Protein AF-A0A502FGS5-F1 (afdb_monomer)

Organism: NCBI:txid1854500

pLDDT: mean 91.87, std 11.34, range [50.06, 98.81]

Secondary structure (DSSP, 8-state):
---HHHHHHHHHHHHHHHHHHHHHHHHHHHHHHHHHHHHHHHHHHHHHHH-TTHHHHHHHHHHHHHHHHHHHHHHHHHHHHHHHHHHHHHHHHHHHHHHHHHHHHHHHHHHHHHHHHHHHHHHHTS------

Sequence (132 aa):
MTDSLAVLARLRNAEVAAARRRVAEEAARREAAEMAARSADEALVAEARHGTGYVAWLPRGLALRAAAEDEARRAQERAAEAILSLAAARASERAVESLSEMRAAEARRRARRDEQRRLDEAGARRPSQPQG

Structure (mmCIF, N/CA/C/O backbone):
data_AF-A0A502FGS5-F1
#
_entry.id   AF-A0A502FGS5-F1
#
loop_
_atom_site.group_PDB
_atom_site.id
_atom_site.type_symbol
_atom_site.label_atom_id
_atom_site.label_alt_id
_atom_site.label_comp_id
_atom_site.label_asym_id
_atom_site.label_entity_id
_atom_site.label_seq_id
_atom_site.pdbx_PDB_ins_code
_atom_site.Cartn_x
_atom_site.Cartn_y
_atom_site.Cartn_z
_atom_site.occupancy
_atom_site.B_iso_or_equiv
_atom_site.auth_seq_id
_atom_site.auth_comp_id
_atom_site.auth_asym_id
_atom_site.auth_atom_id
_atom_site.pdbx_PDB_model_num
ATOM 1 N N . MET A 1 1 ? -28.044 -11.077 14.128 1.00 50.06 1 MET A N 1
ATOM 2 C CA . MET A 1 1 ? -27.690 -9.683 13.783 1.00 50.06 1 MET A CA 1
ATOM 3 C C . MET A 1 1 ? -26.175 -9.619 13.681 1.00 50.06 1 MET A C 1
ATOM 5 O O . MET A 1 1 ? -25.512 -9.854 14.681 1.00 50.06 1 MET A O 1
ATOM 9 N N . THR A 1 2 ? -25.624 -9.458 12.481 1.00 66.38 2 THR A N 1
ATOM 10 C CA . THR A 1 2 ? -24.169 -9.450 12.259 1.00 66.38 2 THR A CA 1
ATOM 11 C C . THR A 1 2 ? -23.557 -8.219 12.927 1.00 66.38 2 THR A C 1
ATOM 13 O O . THR A 1 2 ? -24.060 -7.116 12.724 1.00 66.38 2 THR A O 1
ATOM 16 N N . ASP A 1 3 ? -22.493 -8.388 13.714 1.00 89.62 3 ASP A N 1
ATOM 17 C CA . ASP A 1 3 ? -21.776 -7.260 14.319 1.00 89.62 3 ASP A CA 1
ATOM 18 C C . ASP A 1 3 ? -21.136 -6.399 13.218 1.00 89.62 3 ASP A C 1
ATOM 20 O O . ASP A 1 3 ? -20.178 -6.806 12.554 1.00 89.62 3 ASP A O 1
ATOM 24 N N . SER A 1 4 ? -21.697 -5.209 12.993 1.00 93.69 4 SER A N 1
ATOM 25 C CA . SER A 1 4 ? -21.271 -4.301 11.927 1.00 93.69 4 SER A CA 1
ATOM 26 C C . SER A 1 4 ? -19.819 -3.842 12.090 1.00 93.69 4 SER A C 1
ATOM 28 O O . SER A 1 4 ? -19.145 -3.641 11.082 1.00 93.69 4 SER A O 1
ATOM 30 N N . LEU A 1 5 ? -19.302 -3.723 13.322 1.00 94.31 5 LEU A N 1
ATOM 31 C CA . LEU A 1 5 ? -17.895 -3.366 13.540 1.00 94.31 5 LEU A CA 1
ATOM 32 C C . LEU A 1 5 ? -16.964 -4.523 13.189 1.00 94.31 5 LEU A C 1
ATOM 34 O O . LEU A 1 5 ? -15.929 -4.298 12.569 1.00 94.31 5 LEU A O 1
ATOM 38 N N . ALA A 1 6 ? -17.356 -5.760 13.493 1.00 94.25 6 ALA A N 1
ATOM 39 C CA . ALA A 1 6 ? -16.597 -6.938 13.082 1.00 94.25 6 ALA A CA 1
ATOM 40 C C . ALA A 1 6 ? -16.566 -7.104 11.550 1.00 94.25 6 ALA A C 1
ATOM 42 O O . ALA A 1 6 ? -15.573 -7.563 10.983 1.00 94.25 6 ALA A O 1
ATOM 43 N N . VAL A 1 7 ? -17.639 -6.724 10.845 1.00 97.12 7 VAL A N 1
ATOM 44 C CA . VAL A 1 7 ? -17.642 -6.669 9.370 1.00 97.12 7 VAL A CA 1
ATOM 45 C C . VAL A 1 7 ? -16.684 -5.587 8.864 1.00 97.12 7 VAL A C 1
ATOM 47 O O . VAL A 1 7 ? -15.855 -5.873 8.002 1.00 97.12 7 VAL A O 1
ATOM 50 N N . LEU A 1 8 ? -16.750 -4.374 9.422 1.00 97.19 8 LEU A N 1
ATOM 51 C CA . LEU A 1 8 ? -15.864 -3.272 9.037 1.00 97.19 8 LEU A CA 1
ATOM 52 C C . LEU A 1 8 ? -14.388 -3.587 9.307 1.00 97.19 8 LEU A C 1
ATOM 54 O O . LEU A 1 8 ? -13.554 -3.316 8.450 1.00 97.19 8 LEU A O 1
ATOM 58 N N . ALA A 1 9 ? -14.057 -4.202 10.443 1.00 97.25 9 ALA A N 1
ATOM 59 C CA . ALA A 1 9 ? -12.688 -4.597 10.768 1.00 97.25 9 ALA A CA 1
ATOM 60 C C . ALA A 1 9 ? -12.124 -5.589 9.739 1.00 97.25 9 ALA A C 1
ATOM 62 O O . ALA A 1 9 ? -11.012 -5.412 9.245 1.00 97.25 9 ALA A O 1
ATOM 63 N N . ARG A 1 10 ? -12.923 -6.590 9.339 1.00 97.94 10 ARG A N 1
ATOM 64 C CA . ARG A 1 10 ? -12.536 -7.537 8.280 1.00 97.94 10 ARG A CA 1
ATOM 65 C C . ARG A 1 10 ? -12.307 -6.843 6.938 1.00 97.94 10 ARG A C 1
ATOM 67 O O . ARG A 1 10 ? -11.339 -7.165 6.255 1.00 97.94 10 ARG A O 1
ATOM 74 N N . LEU A 1 11 ? -13.160 -5.881 6.579 1.00 98.06 11 LEU A N 1
ATOM 75 C CA . LEU A 1 11 ? -12.978 -5.083 5.366 1.00 98.06 11 LEU A CA 1
ATOM 76 C C . LEU A 1 11 ? -11.664 -4.289 5.410 1.00 98.06 11 LEU A C 1
ATOM 78 O O . LEU A 1 11 ? -10.883 -4.369 4.466 1.00 98.06 11 LEU A O 1
ATOM 82 N N . ARG A 1 12 ? -11.380 -3.582 6.511 1.00 98.06 12 ARG A N 1
ATOM 83 C CA . ARG A 1 12 ? -10.139 -2.797 6.644 1.00 98.06 12 ARG A CA 1
ATOM 84 C C . ARG A 1 12 ? -8.893 -3.667 6.588 1.00 98.06 12 ARG A C 1
ATOM 86 O O . ARG A 1 12 ? -7.932 -3.304 5.915 1.00 98.06 12 ARG A O 1
ATOM 93 N N . ASN A 1 13 ? -8.933 -4.846 7.200 1.00 98.31 13 ASN A N 1
ATOM 94 C CA . ASN A 1 13 ? -7.829 -5.792 7.109 1.00 98.31 13 ASN A CA 1
ATOM 95 C C . ASN A 1 13 ? -7.575 -6.248 5.658 1.00 98.31 13 ASN A C 1
ATOM 97 O O . ASN A 1 13 ? -6.430 -6.278 5.200 1.00 98.31 13 ASN A O 1
ATOM 101 N N . ALA A 1 14 ? -8.643 -6.539 4.906 1.00 98.44 14 ALA A N 1
ATOM 102 C CA . ALA A 1 14 ? -8.545 -6.901 3.494 1.00 98.44 14 ALA A CA 1
ATOM 103 C C . ALA A 1 14 ? -7.984 -5.755 2.632 1.00 98.44 14 ALA A C 1
ATOM 105 O O . ALA A 1 14 ? -7.153 -5.999 1.754 1.00 98.44 14 ALA A O 1
ATOM 106 N N . GLU A 1 15 ? -8.379 -4.509 2.903 1.00 98.50 15 GLU A N 1
ATOM 107 C CA . GLU A 1 15 ? -7.842 -3.320 2.231 1.00 98.50 15 GLU A CA 1
ATOM 108 C C . GLU A 1 15 ? -6.352 -3.112 2.531 1.00 98.50 15 GLU A C 1
ATOM 110 O O . GLU A 1 15 ? -5.572 -2.860 1.613 1.00 98.50 15 GLU A O 1
ATOM 115 N N . VAL A 1 16 ? -5.917 -3.289 3.785 1.00 98.81 16 VAL A N 1
ATOM 116 C CA . VAL A 1 16 ? -4.493 -3.232 4.155 1.00 98.81 16 VAL A CA 1
ATOM 117 C C . VAL A 1 16 ? -3.706 -4.334 3.451 1.00 98.81 16 VAL A C 1
ATOM 119 O O . VAL A 1 16 ? -2.617 -4.078 2.931 1.00 98.81 16 VAL A O 1
ATOM 122 N N . ALA A 1 17 ? -4.241 -5.555 3.387 1.00 98.62 17 ALA A N 1
ATOM 123 C CA . ALA A 1 17 ? -3.606 -6.651 2.660 1.00 98.62 17 ALA A CA 1
ATOM 124 C C . ALA A 1 17 ? -3.487 -6.349 1.154 1.00 98.62 17 ALA A C 1
ATOM 126 O O . ALA A 1 17 ? -2.439 -6.605 0.560 1.00 98.62 17 ALA A O 1
ATOM 127 N N . ALA A 1 18 ? -4.522 -5.767 0.542 1.00 98.56 18 ALA A N 1
ATOM 128 C CA . ALA A 1 18 ? -4.492 -5.339 -0.855 1.00 98.56 18 ALA A CA 1
ATOM 129 C C . ALA A 1 18 ? -3.475 -4.212 -1.097 1.00 98.56 18 ALA A C 1
ATOM 131 O O . ALA A 1 18 ? -2.687 -4.296 -2.037 1.00 98.56 18 ALA A O 1
ATOM 132 N N . ALA A 1 19 ? -3.421 -3.207 -0.220 1.00 98.50 19 ALA A N 1
ATOM 133 C CA . ALA A 1 19 ? -2.454 -2.117 -0.320 1.00 98.50 19 ALA A CA 1
ATOM 134 C C . ALA A 1 19 ? -1.005 -2.613 -0.177 1.00 98.50 19 ALA A C 1
ATOM 136 O O . ALA A 1 19 ? -0.128 -2.160 -0.907 1.00 98.50 19 ALA A O 1
ATOM 137 N N . ARG A 1 20 ? -0.742 -3.597 0.699 1.00 98.69 20 ARG A N 1
ATOM 138 C CA . ARG A 1 20 ? 0.583 -4.238 0.807 1.00 98.69 20 ARG A CA 1
ATOM 139 C C . ARG A 1 20 ? 0.989 -4.945 -0.484 1.00 98.69 20 ARG A C 1
ATOM 141 O O . ARG A 1 20 ? 2.132 -4.796 -0.905 1.00 98.69 20 ARG A O 1
ATOM 148 N N . ARG A 1 21 ? 0.067 -5.687 -1.112 1.00 98.69 21 ARG A N 1
ATOM 149 C CA . ARG A 1 21 ? 0.329 -6.325 -2.414 1.00 98.69 21 ARG A CA 1
ATOM 150 C C . ARG A 1 21 ? 0.654 -5.283 -3.478 1.00 98.69 21 ARG A C 1
ATOM 152 O O . ARG A 1 21 ? 1.676 -5.410 -4.136 1.00 98.69 21 ARG A O 1
ATOM 159 N N . ARG A 1 22 ? -0.128 -4.202 -3.552 1.00 98.50 22 ARG A N 1
ATOM 160 C CA . ARG A 1 22 ? 0.126 -3.097 -4.485 1.00 98.50 22 ARG A CA 1
ATOM 161 C C . ARG A 1 22 ? 1.498 -2.451 -4.278 1.00 98.50 22 ARG A C 1
ATOM 163 O O . ARG A 1 22 ? 2.180 -2.174 -5.252 1.00 98.50 22 ARG A O 1
ATOM 170 N N . VAL A 1 23 ? 1.925 -2.235 -3.030 1.00 98.69 23 VAL A N 1
ATOM 171 C CA . VAL A 1 23 ? 3.277 -1.721 -2.741 1.00 98.69 23 VAL A CA 1
ATOM 172 C C . VAL A 1 23 ? 4.353 -2.671 -3.267 1.00 98.69 23 VAL A C 1
ATOM 174 O O . VAL A 1 23 ? 5.305 -2.211 -3.888 1.00 98.69 23 VAL A O 1
ATOM 177 N N . ALA A 1 24 ? 4.203 -3.980 -3.053 1.00 98.50 24 ALA A N 1
ATOM 178 C CA . ALA A 1 24 ? 5.156 -4.965 -3.562 1.00 98.50 24 ALA A CA 1
ATOM 179 C C . ALA A 1 24 ? 5.180 -5.008 -5.102 1.00 98.50 24 ALA A C 1
ATOM 181 O O . ALA A 1 24 ? 6.252 -5.035 -5.701 1.00 98.50 24 ALA A O 1
ATOM 182 N N . GLU A 1 25 ? 4.011 -4.961 -5.742 1.00 98.50 25 GLU A N 1
ATOM 183 C CA . GLU A 1 25 ? 3.874 -4.937 -7.201 1.00 98.50 25 GLU A CA 1
ATOM 184 C C . GLU A 1 25 ? 4.504 -3.681 -7.818 1.00 98.50 25 GLU A C 1
ATOM 186 O O . GLU A 1 25 ? 5.277 -3.787 -8.770 1.00 98.50 25 GLU A O 1
ATOM 191 N N . GLU A 1 26 ? 4.227 -2.493 -7.273 1.00 98.31 26 GLU A N 1
ATOM 192 C CA . GLU A 1 26 ? 4.819 -1.248 -7.776 1.00 98.31 26 GLU A CA 1
ATOM 193 C C . GLU A 1 26 ? 6.321 -1.159 -7.479 1.00 98.31 26 GLU A C 1
ATOM 195 O O . GLU A 1 26 ? 7.066 -0.622 -8.296 1.00 98.31 26 GLU A O 1
ATOM 200 N N . ALA A 1 27 ? 6.801 -1.737 -6.372 1.00 98.12 27 ALA A N 1
ATOM 201 C CA . ALA A 1 27 ? 8.235 -1.844 -6.107 1.00 98.12 27 ALA A CA 1
ATOM 202 C C . ALA A 1 27 ? 8.945 -2.708 -7.164 1.00 98.12 27 ALA A C 1
ATOM 204 O O . ALA A 1 27 ? 9.965 -2.286 -7.705 1.00 98.12 27 ALA A O 1
ATOM 205 N N . ALA A 1 28 ? 8.371 -3.864 -7.515 1.00 98.06 28 ALA A N 1
ATOM 206 C CA . ALA A 1 28 ? 8.908 -4.729 -8.566 1.00 98.06 28 ALA A CA 1
ATOM 207 C C . ALA A 1 28 ? 8.866 -4.054 -9.949 1.00 98.06 28 ALA A C 1
ATOM 209 O O . ALA A 1 28 ? 9.820 -4.146 -10.721 1.00 98.06 28 ALA A O 1
ATOM 210 N N . ARG A 1 29 ? 7.785 -3.326 -10.265 1.00 97.62 29 ARG A N 1
ATOM 211 C CA . ARG A 1 29 ? 7.684 -2.538 -11.507 1.00 97.62 29 ARG A CA 1
ATOM 212 C C . ARG A 1 29 ? 8.725 -1.427 -11.570 1.00 97.62 29 ARG A C 1
ATOM 214 O O . ARG A 1 29 ? 9.303 -1.213 -12.630 1.00 97.62 29 ARG A O 1
ATOM 221 N N . ARG A 1 30 ? 8.974 -0.740 -10.451 1.00 98.06 30 ARG A N 1
ATOM 222 C CA . ARG A 1 30 ? 10.015 0.289 -10.354 1.00 98.06 30 ARG A CA 1
ATOM 223 C C . ARG A 1 30 ? 11.393 -0.300 -10.625 1.00 98.06 30 ARG A C 1
ATOM 225 O O . ARG A 1 30 ? 12.111 0.227 -11.464 1.00 98.06 30 ARG A O 1
ATOM 232 N N . GLU A 1 31 ? 11.728 -1.413 -9.982 1.00 97.94 31 GLU A N 1
ATOM 233 C CA . GLU A 1 31 ? 13.006 -2.097 -10.196 1.00 97.94 31 GLU A CA 1
ATOM 234 C C . GLU A 1 31 ? 13.188 -2.524 -11.661 1.00 97.94 31 GLU A C 1
ATOM 236 O O . GLU A 1 31 ? 14.229 -2.253 -12.260 1.00 97.94 31 GLU A O 1
ATOM 241 N N . ALA A 1 32 ? 12.153 -3.106 -12.273 1.00 97.75 32 ALA A N 1
ATOM 242 C CA . ALA A 1 32 ? 12.181 -3.486 -13.682 1.00 97.75 32 ALA A CA 1
ATOM 243 C C . ALA A 1 32 ? 12.364 -2.275 -14.617 1.00 97.75 32 ALA A C 1
ATOM 245 O O . ALA A 1 32 ? 13.142 -2.347 -15.568 1.00 97.75 32 ALA A O 1
ATOM 246 N N . ALA A 1 33 ? 11.689 -1.154 -14.343 1.00 97.31 33 ALA A N 1
ATOM 247 C CA . ALA A 1 33 ? 11.822 0.070 -15.129 1.00 97.31 33 ALA A CA 1
ATOM 248 C C . ALA A 1 33 ? 13.219 0.702 -14.983 1.00 97.31 33 ALA A C 1
ATOM 250 O O . ALA A 1 33 ? 13.820 1.107 -15.975 1.00 97.31 33 ALA A O 1
ATOM 251 N N . GLU A 1 34 ? 13.780 0.717 -13.771 1.00 97.00 34 GLU A N 1
ATOM 252 C CA . GLU A 1 34 ? 15.154 1.166 -13.524 1.00 97.00 34 GLU A CA 1
ATOM 253 C C . GLU A 1 34 ? 16.183 0.278 -14.246 1.00 97.00 34 GLU A C 1
ATOM 255 O O . GLU A 1 34 ? 17.147 0.783 -14.822 1.00 97.00 34 GLU A O 1
ATOM 260 N N . MET A 1 35 ? 15.981 -1.045 -14.249 1.00 97.31 35 MET A N 1
ATOM 261 C CA . MET A 1 35 ? 16.818 -1.980 -15.008 1.00 97.31 35 MET A CA 1
ATOM 262 C C . MET A 1 35 ? 16.723 -1.737 -16.515 1.00 97.31 35 MET A C 1
ATOM 264 O O . MET A 1 35 ? 17.751 -1.721 -17.191 1.00 97.31 35 MET A O 1
ATOM 268 N N . ALA A 1 36 ? 15.517 -1.513 -17.038 1.00 96.00 36 ALA A N 1
ATOM 269 C CA . ALA A 1 36 ? 15.308 -1.211 -18.449 1.00 96.00 36 ALA A CA 1
ATOM 270 C C . ALA A 1 36 ? 15.981 0.109 -18.858 1.00 96.00 36 ALA A C 1
ATOM 272 O O . ALA A 1 36 ? 16.621 0.163 -19.906 1.00 96.00 36 ALA A O 1
ATOM 273 N N . ALA A 1 37 ? 15.904 1.145 -18.017 1.00 95.25 37 ALA A N 1
ATOM 274 C CA . ALA A 1 37 ? 16.580 2.420 -18.254 1.00 95.25 37 ALA A CA 1
ATOM 275 C C . ALA A 1 37 ? 18.108 2.263 -18.293 1.00 95.25 37 ALA A C 1
ATOM 277 O O . ALA A 1 37 ? 18.746 2.748 -19.227 1.00 95.25 37 ALA A O 1
ATOM 278 N N . ARG A 1 38 ? 18.693 1.519 -17.341 1.00 95.38 38 ARG A N 1
ATOM 279 C CA . ARG A 1 38 ? 20.134 1.198 -17.352 1.00 95.38 38 ARG A CA 1
ATOM 280 C C . ARG A 1 38 ? 20.534 0.416 -18.601 1.00 95.38 38 ARG A C 1
ATOM 282 O O . ARG A 1 38 ? 21.505 0.771 -19.256 1.00 95.38 38 ARG A O 1
ATOM 289 N N . SER A 1 39 ? 19.755 -0.601 -18.966 1.00 94.00 39 SER A N 1
ATOM 290 C CA . SER A 1 39 ? 20.020 -1.418 -20.153 1.00 94.00 39 SER A CA 1
ATOM 291 C C . SER A 1 39 ? 19.937 -0.608 -2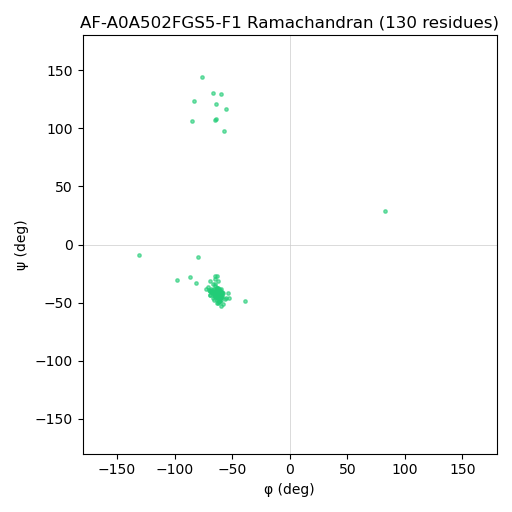1.452 1.00 94.00 39 SER A C 1
ATOM 293 O O . SER A 1 39 ? 20.750 -0.818 -22.349 1.00 94.00 39 SER A O 1
ATOM 295 N N . ALA A 1 40 ? 19.002 0.342 -21.553 1.00 92.81 40 ALA A N 1
ATOM 296 C CA . ALA A 1 40 ? 18.901 1.231 -22.708 1.00 92.81 40 ALA A CA 1
ATOM 297 C C . ALA A 1 40 ? 20.119 2.164 -22.834 1.00 92.81 40 ALA A C 1
ATOM 299 O O . ALA A 1 40 ? 20.594 2.399 -23.946 1.00 92.81 40 ALA A O 1
ATOM 300 N N . ASP A 1 41 ? 20.650 2.661 -21.714 1.00 92.50 41 ASP A N 1
ATOM 301 C CA . ASP A 1 41 ? 21.867 3.481 -21.708 1.00 92.50 41 ASP A CA 1
ATOM 302 C C . ASP A 1 41 ? 23.114 2.651 -22.068 1.00 92.50 41 ASP A C 1
ATOM 304 O O . ASP A 1 41 ? 23.906 3.048 -22.923 1.00 92.50 41 ASP A O 1
ATOM 308 N N . GLU A 1 42 ? 23.244 1.442 -21.516 1.00 91.94 42 GLU A N 1
ATOM 309 C CA . GLU A 1 42 ? 24.319 0.506 -21.868 1.00 91.94 42 GLU A CA 1
ATOM 310 C C . GLU A 1 42 ? 24.291 0.123 -23.355 1.00 91.94 42 GLU A C 1
ATOM 312 O O . GLU A 1 42 ? 25.338 0.109 -24.008 1.00 91.94 42 GLU A O 1
ATOM 317 N N . ALA A 1 43 ? 23.104 -0.138 -23.912 1.00 89.00 43 ALA A N 1
ATOM 318 C CA . ALA A 1 43 ? 22.930 -0.438 -25.331 1.00 89.00 43 ALA A CA 1
ATOM 319 C C . ALA A 1 43 ? 23.357 0.743 -26.217 1.00 89.00 43 ALA A C 1
ATOM 321 O O . ALA A 1 43 ? 24.084 0.548 -27.192 1.00 89.00 43 ALA A O 1
ATOM 322 N N . LEU A 1 44 ? 22.979 1.971 -25.843 1.00 88.50 44 LEU A N 1
ATOM 323 C CA . LEU A 1 44 ? 23.381 3.196 -26.538 1.00 88.50 44 LEU A CA 1
ATOM 324 C C . LEU A 1 44 ? 24.912 3.364 -26.540 1.00 88.50 44 LEU A C 1
ATOM 326 O O . LEU A 1 44 ? 25.501 3.679 -27.576 1.00 88.50 44 LEU A O 1
ATOM 330 N N . VAL A 1 45 ? 25.572 3.105 -25.406 1.00 88.44 45 VAL A N 1
ATOM 331 C CA . VAL A 1 45 ? 27.040 3.156 -25.285 1.00 88.44 45 VAL A CA 1
ATOM 332 C C . VAL A 1 45 ? 27.715 2.054 -26.107 1.00 88.44 45 VAL A C 1
ATOM 334 O O . VAL A 1 45 ? 28.740 2.306 -26.747 1.00 88.44 45 VAL A O 1
ATOM 337 N N . ALA A 1 46 ? 27.170 0.837 -26.102 1.00 86.69 46 ALA A N 1
ATOM 338 C CA . ALA A 1 46 ? 27.718 -0.291 -26.849 1.00 86.69 46 ALA A CA 1
ATOM 339 C C . ALA A 1 46 ? 27.617 -0.075 -28.367 1.00 86.69 46 ALA A C 1
ATOM 341 O O . ALA A 1 46 ? 28.607 -0.250 -29.083 1.00 86.69 46 ALA A O 1
ATOM 342 N N . GLU A 1 47 ? 26.460 0.371 -28.862 1.00 82.25 47 GLU A N 1
ATOM 343 C CA . GLU A 1 47 ? 26.273 0.666 -30.285 1.00 82.25 47 GLU A CA 1
ATOM 344 C C . GLU A 1 47 ? 27.124 1.859 -30.740 1.00 82.25 47 GLU A C 1
ATOM 346 O O . GLU A 1 47 ? 27.673 1.828 -31.843 1.00 82.25 47 GLU A O 1
ATOM 351 N N . ALA A 1 48 ? 27.342 2.866 -29.885 1.00 82.94 48 ALA A N 1
ATOM 352 C CA . ALA A 1 48 ? 28.246 3.980 -30.189 1.00 82.94 48 ALA A CA 1
ATOM 353 C C . ALA A 1 48 ? 29.712 3.542 -30.379 1.00 82.94 48 ALA A C 1
ATOM 355 O O . ALA A 1 48 ? 30.460 4.202 -31.099 1.00 82.94 48 ALA A O 1
ATOM 356 N N . ARG A 1 49 ? 30.135 2.431 -29.759 1.00 80.88 49 ARG A N 1
ATOM 357 C CA . ARG A 1 49 ? 31.507 1.898 -29.865 1.00 80.88 49 ARG A CA 1
ATOM 358 C C . ARG A 1 49 ? 31.723 0.972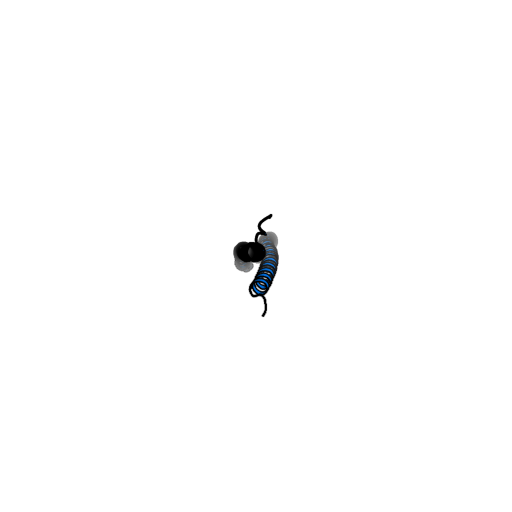 -31.064 1.00 80.88 49 ARG A C 1
ATOM 360 O O . ARG A 1 49 ? 32.854 0.863 -31.532 1.00 80.88 49 ARG A O 1
ATOM 367 N N . HIS A 1 50 ? 30.679 0.291 -31.540 1.00 71.25 50 HIS A N 1
ATOM 368 C CA . HIS A 1 50 ? 30.815 -0.830 -32.485 1.00 71.25 50 HIS A CA 1
ATOM 369 C C . HIS A 1 50 ? 29.902 -0.756 -33.723 1.00 71.25 50 HIS A C 1
ATOM 371 O O . HIS A 1 50 ? 30.053 -1.565 -34.638 1.00 71.25 50 HIS A O 1
ATOM 377 N N . GLY A 1 51 ? 28.951 0.179 -33.775 1.00 66.38 51 GLY A N 1
ATOM 378 C CA . GLY A 1 51 ? 27.917 0.220 -34.807 1.00 66.38 51 GLY A CA 1
ATOM 379 C C . GLY A 1 51 ? 28.354 0.899 -36.106 1.00 66.38 51 GLY A C 1
ATOM 380 O O . GLY A 1 51 ? 28.690 2.083 -36.126 1.00 66.38 51 GLY A O 1
ATOM 381 N N . THR A 1 52 ? 28.249 0.186 -37.229 1.00 72.38 52 THR A N 1
ATOM 382 C CA . THR A 1 52 ? 28.182 0.823 -38.555 1.00 72.38 52 THR A CA 1
ATOM 383 C C . THR A 1 52 ? 26.778 1.414 -38.757 1.00 72.38 52 THR A C 1
ATOM 385 O O . THR A 1 52 ? 25.794 0.872 -38.262 1.00 72.38 52 THR A O 1
ATOM 388 N N . GLY A 1 53 ? 26.654 2.564 -39.430 1.00 76.25 53 GLY A N 1
ATOM 389 C CA . GLY A 1 53 ? 25.347 3.218 -39.628 1.00 76.25 53 GLY A CA 1
ATOM 390 C C . GLY A 1 53 ? 24.855 4.086 -38.459 1.00 76.25 53 GLY A C 1
ATOM 391 O O . GLY A 1 53 ? 23.650 4.263 -38.307 1.00 76.25 53 GLY A O 1
ATOM 392 N N . TYR A 1 54 ? 25.772 4.661 -37.669 1.00 73.31 54 TYR A N 1
ATOM 393 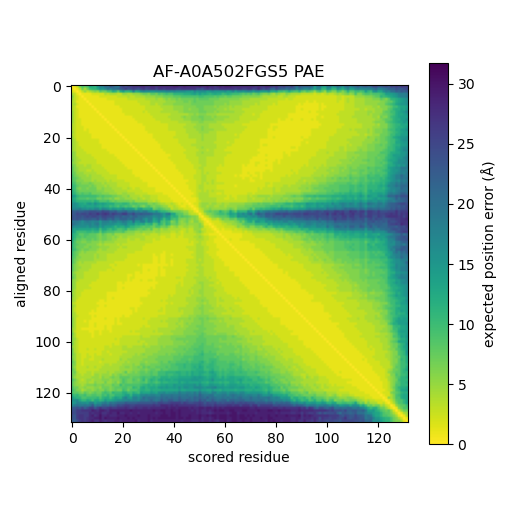C CA . TYR A 1 54 ? 25.512 5.546 -36.515 1.00 73.31 54 TYR A CA 1
ATOM 394 C C . TYR A 1 54 ? 24.360 6.544 -36.694 1.00 73.31 54 TYR A C 1
ATOM 396 O O . TYR A 1 54 ? 23.454 6.629 -35.869 1.00 73.31 54 TYR A O 1
ATOM 404 N N . VAL A 1 55 ? 24.354 7.262 -37.818 1.00 80.75 55 VAL A N 1
ATOM 405 C CA . VAL A 1 55 ? 23.347 8.292 -38.118 1.00 80.75 55 VAL A CA 1
ATOM 406 C C . VAL A 1 55 ? 21.936 7.705 -38.272 1.00 80.75 55 VAL A C 1
ATOM 408 O O . VAL A 1 55 ? 20.960 8.382 -37.962 1.00 80.75 55 VAL A O 1
ATOM 411 N N . ALA A 1 56 ? 21.810 6.451 -38.716 1.00 83.44 56 ALA A N 1
ATOM 412 C CA . ALA A 1 56 ? 20.518 5.808 -38.948 1.00 83.44 56 ALA A CA 1
ATOM 413 C C . ALA A 1 56 ? 19.881 5.255 -37.662 1.00 83.44 56 ALA A C 1
ATOM 415 O O . ALA A 1 56 ? 18.657 5.255 -37.544 1.00 83.44 56 ALA A O 1
ATOM 416 N N . TRP A 1 57 ? 20.683 4.791 -36.697 1.00 82.94 57 TRP A N 1
ATOM 417 C CA . TRP A 1 57 ? 20.167 4.155 -35.479 1.00 82.94 57 TRP A CA 1
ATOM 418 C C . TRP A 1 57 ? 20.091 5.105 -34.275 1.00 82.94 57 TRP A C 1
ATOM 420 O O . TRP A 1 57 ? 19.173 4.969 -33.461 1.00 82.94 57 TRP A O 1
ATOM 430 N N . LEU A 1 58 ? 20.983 6.102 -34.182 1.00 88.94 58 LEU A N 1
ATOM 431 C CA . LEU A 1 58 ? 21.093 6.993 -33.019 1.00 88.94 58 LEU A CA 1
ATOM 432 C C . LEU A 1 58 ? 19.762 7.654 -32.612 1.00 88.94 58 LEU A C 1
ATOM 434 O O . LEU A 1 58 ? 19.439 7.616 -31.423 1.00 88.94 58 LEU A O 1
ATOM 438 N N . PRO A 1 59 ? 18.943 8.211 -33.532 1.00 91.75 59 PRO A N 1
ATOM 439 C CA . PRO A 1 59 ? 17.674 8.826 -33.142 1.00 91.75 59 PRO A CA 1
ATOM 440 C C . PRO A 1 59 ? 16.725 7.838 -32.453 1.00 91.75 59 PRO A C 1
ATOM 442 O O . PRO A 1 59 ? 16.063 8.184 -31.476 1.00 91.75 59 PRO A O 1
ATOM 445 N N . ARG A 1 60 ? 16.690 6.586 -32.928 1.00 90.31 60 ARG A N 1
ATOM 446 C CA . ARG A 1 60 ? 15.882 5.523 -32.324 1.00 90.31 60 ARG A CA 1
ATOM 447 C C . ARG A 1 60 ? 16.429 5.124 -30.954 1.00 90.31 60 ARG A C 1
ATOM 449 O O . ARG A 1 60 ? 15.639 4.966 -30.029 1.00 90.31 60 ARG A O 1
ATOM 456 N N . GLY A 1 61 ? 17.748 4.983 -30.815 1.00 91.50 61 GLY A N 1
ATOM 457 C CA . GLY A 1 61 ? 18.392 4.665 -29.536 1.00 91.50 61 GLY A CA 1
ATOM 458 C C . GLY A 1 61 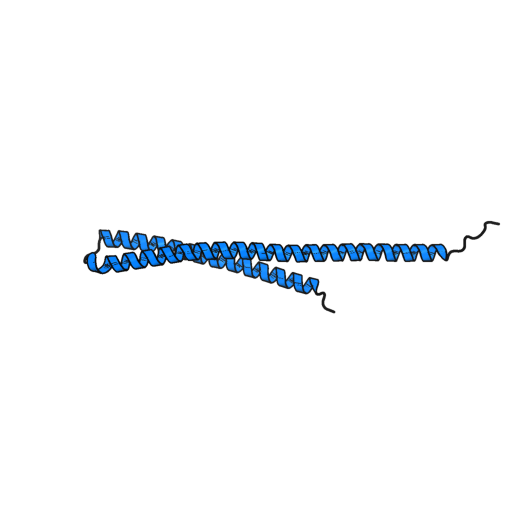? 18.108 5.721 -28.463 1.00 91.50 61 GLY A C 1
ATOM 459 O O . GLY A 1 61 ? 17.690 5.384 -27.357 1.00 91.50 61 GLY A O 1
ATOM 460 N N . LEU A 1 62 ? 18.225 7.005 -28.819 1.00 93.50 62 LEU A N 1
ATOM 461 C CA . LEU A 1 62 ? 17.885 8.120 -27.929 1.00 93.50 62 LEU A CA 1
ATOM 462 C C . LEU A 1 62 ? 16.402 8.120 -27.538 1.00 93.50 62 LEU A C 1
ATOM 464 O O . LEU A 1 62 ? 16.081 8.336 -26.371 1.00 93.50 62 LEU A O 1
ATOM 468 N N . ALA A 1 63 ? 15.500 7.835 -28.482 1.00 94.00 63 ALA A N 1
ATOM 469 C CA . ALA A 1 63 ? 14.070 7.742 -28.194 1.00 94.00 63 ALA A CA 1
ATOM 470 C C . ALA A 1 63 ? 13.740 6.589 -27.228 1.00 94.00 63 ALA A C 1
ATOM 472 O O . ALA A 1 63 ? 12.934 6.766 -26.317 1.00 94.00 63 ALA A O 1
ATOM 473 N N . LEU A 1 64 ? 14.378 5.424 -27.392 1.00 93.12 64 LEU A N 1
ATOM 474 C CA . LEU A 1 64 ? 14.198 4.278 -26.494 1.00 93.12 64 LEU A CA 1
ATOM 475 C C . LEU A 1 64 ? 14.728 4.566 -25.087 1.00 93.12 64 LEU A C 1
ATOM 477 O O . LEU A 1 64 ? 14.052 4.250 -24.110 1.00 93.12 64 LEU A O 1
ATOM 481 N N . ARG A 1 65 ? 15.895 5.210 -24.980 1.00 94.31 65 ARG A N 1
ATOM 482 C CA . ARG A 1 65 ? 16.444 5.643 -23.692 1.00 94.31 65 ARG A CA 1
ATOM 483 C C . ARG A 1 65 ? 15.512 6.636 -22.996 1.00 94.31 65 ARG A C 1
ATOM 485 O O . ARG A 1 65 ? 15.169 6.419 -21.840 1.00 94.31 65 ARG A O 1
ATOM 492 N N . ALA A 1 66 ? 15.058 7.672 -23.701 1.00 96.19 66 ALA A N 1
ATOM 493 C CA . ALA A 1 66 ? 14.144 8.667 -23.140 1.00 96.19 66 ALA A CA 1
ATOM 494 C C . ALA A 1 66 ? 12.824 8.033 -22.668 1.00 96.19 66 ALA A C 1
ATOM 496 O O . ALA A 1 66 ? 12.343 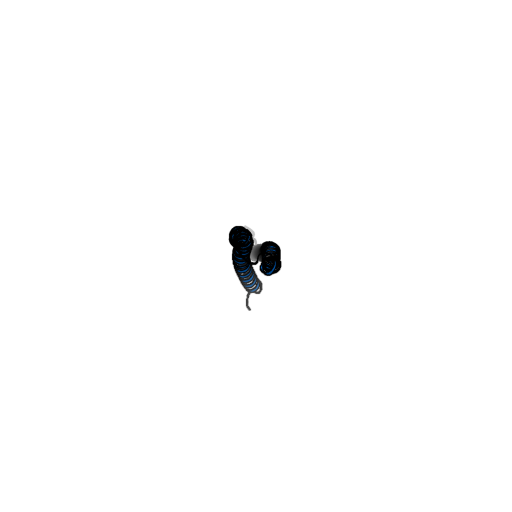8.336 -21.580 1.00 96.19 66 ALA A O 1
ATOM 497 N N . ALA A 1 67 ? 12.266 7.097 -23.443 1.00 96.50 67 ALA A N 1
ATOM 498 C CA . ALA A 1 67 ? 11.068 6.361 -23.046 1.00 96.50 67 ALA A CA 1
ATOM 499 C C . ALA A 1 67 ? 11.294 5.506 -21.784 1.00 96.50 67 ALA A C 1
ATOM 501 O O . ALA A 1 67 ? 10.418 5.445 -20.921 1.00 96.50 67 ALA A O 1
ATOM 502 N N . ALA A 1 68 ? 12.461 4.868 -21.657 1.00 96.19 68 ALA A N 1
ATOM 503 C CA . ALA A 1 68 ? 12.808 4.073 -20.483 1.00 96.19 68 ALA A CA 1
ATOM 504 C C . ALA A 1 68 ? 13.038 4.944 -19.232 1.00 96.19 68 ALA A C 1
ATOM 506 O O . ALA A 1 68 ? 12.567 4.593 -18.151 1.00 96.19 68 ALA A O 1
ATOM 507 N N . GLU A 1 69 ? 13.694 6.100 -19.375 1.00 96.00 69 GLU A N 1
ATOM 508 C CA . GLU A 1 69 ? 13.848 7.094 -18.300 1.00 96.00 69 GLU A CA 1
ATOM 509 C C . GLU A 1 69 ? 12.486 7.637 -17.833 1.00 96.00 69 GLU A C 1
ATOM 511 O O . GLU A 1 69 ? 12.214 7.713 -16.631 1.00 96.00 69 GLU A O 1
ATOM 516 N N . ASP A 1 70 ? 11.596 7.957 -18.776 1.00 97.81 70 ASP A N 1
ATOM 517 C CA . ASP A 1 70 ? 10.239 8.409 -18.477 1.00 97.81 70 ASP A CA 1
ATOM 518 C C . ASP A 1 70 ? 9.422 7.357 -17.727 1.00 97.81 70 ASP A C 1
ATOM 520 O O . ASP A 1 70 ? 8.683 7.699 -16.801 1.00 97.81 70 ASP A O 1
ATOM 524 N N . GLU A 1 71 ? 9.529 6.088 -18.118 1.00 97.69 71 GLU A N 1
ATOM 525 C CA . GLU A 1 71 ? 8.835 5.007 -17.425 1.00 97.69 71 GLU A CA 1
ATOM 526 C C . GLU A 1 71 ? 9.411 4.772 -16.027 1.00 97.69 71 GLU A C 1
ATOM 528 O O . GLU A 1 71 ? 8.641 4.607 -15.083 1.00 97.69 71 GLU A O 1
ATOM 533 N N . ALA A 1 72 ? 10.735 4.837 -15.852 1.00 96.94 72 ALA A N 1
ATOM 534 C CA . ALA A 1 72 ? 11.360 4.737 -14.533 1.00 96.94 72 ALA A CA 1
ATOM 535 C C . ALA A 1 72 ? 10.863 5.840 -13.583 1.00 96.94 72 ALA A C 1
ATOM 537 O O . ALA A 1 72 ? 10.493 5.555 -12.440 1.00 96.94 72 ALA A O 1
ATOM 538 N N . ARG A 1 73 ? 10.752 7.083 -14.073 1.00 97.62 73 ARG A N 1
ATOM 539 C CA . ARG A 1 73 ? 10.180 8.204 -13.309 1.00 97.62 73 ARG A CA 1
ATOM 540 C C . ARG A 1 73 ? 8.721 7.951 -12.921 1.00 97.62 73 ARG A C 1
ATOM 542 O O . ARG A 1 73 ? 8.371 8.078 -11.750 1.00 97.62 73 ARG A O 1
ATOM 549 N N . ARG A 1 74 ? 7.874 7.536 -13.868 1.00 98.25 74 ARG A N 1
ATOM 550 C CA . ARG A 1 74 ? 6.462 7.215 -13.577 1.00 98.25 74 ARG A CA 1
ATOM 551 C C . ARG A 1 74 ? 6.335 6.053 -12.596 1.00 98.25 74 ARG A C 1
ATOM 553 O O . ARG A 1 74 ? 5.480 6.079 -11.716 1.00 98.25 74 ARG A O 1
ATOM 560 N N . ALA A 1 75 ? 7.176 5.029 -12.718 1.00 97.69 75 ALA A N 1
ATOM 561 C CA . ALA A 1 75 ? 7.183 3.898 -11.799 1.00 97.69 75 ALA A CA 1
ATOM 562 C C . ALA A 1 75 ? 7.588 4.318 -10.378 1.00 97.69 75 ALA A C 1
ATOM 564 O O . ALA A 1 75 ? 7.016 3.826 -9.404 1.00 97.69 75 ALA A O 1
ATOM 565 N N . GLN A 1 76 ? 8.511 5.274 -10.241 1.00 97.62 76 GLN A N 1
ATOM 566 C CA . GLN A 1 76 ? 8.853 5.870 -8.952 1.00 97.62 76 GLN A CA 1
ATOM 567 C C . GLN A 1 76 ? 7.666 6.623 -8.331 1.00 97.62 76 GLN A C 1
ATOM 569 O O . GLN A 1 76 ? 7.390 6.441 -7.143 1.00 97.62 76 GLN A O 1
ATOM 574 N N . GLU A 1 77 ? 6.942 7.419 -9.121 1.00 98.31 77 GLU A N 1
ATOM 575 C CA . GLU A 1 77 ? 5.733 8.127 -8.676 1.00 98.31 77 GLU A CA 1
ATOM 576 C C . GLU A 1 77 ? 4.650 7.141 -8.210 1.00 98.31 77 GLU A C 1
ATOM 578 O O . GLU A 1 77 ? 4.161 7.247 -7.084 1.00 98.31 77 GLU A O 1
ATOM 583 N N . ARG A 1 78 ? 4.354 6.101 -9.002 1.00 98.50 78 ARG A N 1
ATOM 584 C CA . ARG A 1 78 ? 3.376 5.058 -8.633 1.00 98.50 78 ARG A CA 1
ATOM 585 C C . ARG A 1 78 ? 3.772 4.293 -7.369 1.00 98.50 78 ARG A C 1
ATOM 587 O O . ARG A 1 78 ? 2.911 3.984 -6.543 1.00 98.50 78 ARG A O 1
ATOM 594 N N . ALA A 1 79 ? 5.060 4.002 -7.185 1.00 98.25 79 ALA A N 1
ATOM 595 C CA . ALA A 1 79 ? 5.555 3.368 -5.966 1.00 98.25 79 ALA A CA 1
ATOM 596 C C . ALA A 1 79 ? 5.359 4.273 -4.736 1.00 98.25 79 ALA A C 1
ATOM 598 O O . ALA A 1 79 ? 4.937 3.794 -3.680 1.00 98.25 79 ALA A O 1
ATOM 599 N N . ALA A 1 80 ? 5.603 5.581 -4.870 1.00 98.25 80 ALA A N 1
ATOM 600 C CA . ALA A 1 80 ? 5.347 6.548 -3.805 1.00 98.25 80 ALA A CA 1
ATOM 601 C C . ALA A 1 80 ? 3.847 6.641 -3.467 1.00 98.25 80 ALA A C 1
ATOM 603 O O . ALA A 1 80 ? 3.470 6.572 -2.295 1.00 98.25 80 ALA A O 1
ATOM 604 N N . GLU A 1 81 ? 2.977 6.705 -4.477 1.00 98.50 81 GLU A N 1
ATOM 605 C CA . GLU A 1 81 ? 1.521 6.690 -4.296 1.00 98.50 81 GLU A CA 1
ATOM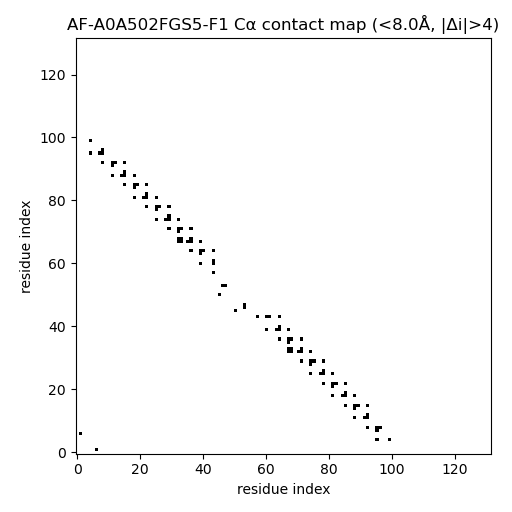 606 C C . GLU A 1 81 ? 1.027 5.415 -3.597 1.00 98.50 81 GLU A C 1
ATOM 608 O O . GLU A 1 81 ? 0.167 5.477 -2.713 1.00 98.50 81 GLU A O 1
ATOM 613 N N . ALA A 1 82 ? 1.582 4.249 -3.942 1.00 98.44 82 ALA A N 1
ATOM 614 C CA . ALA A 1 82 ? 1.228 2.985 -3.302 1.00 98.44 82 ALA A CA 1
ATOM 615 C C . ALA A 1 82 ? 1.565 2.988 -1.799 1.00 98.44 82 ALA A C 1
ATOM 617 O O . ALA A 1 82 ? 0.772 2.504 -0.985 1.00 98.44 82 ALA A O 1
ATOM 618 N N . ILE A 1 83 ? 2.701 3.579 -1.411 1.00 98.56 83 ILE A N 1
ATOM 619 C CA . ILE A 1 83 ? 3.094 3.738 -0.002 1.00 98.56 83 ILE A CA 1
ATOM 620 C C . ILE A 1 83 ? 2.113 4.657 0.737 1.00 98.56 83 ILE A C 1
ATOM 622 O O . ILE A 1 83 ? 1.669 4.320 1.840 1.00 98.56 83 ILE A O 1
ATOM 626 N N . LEU A 1 84 ? 1.724 5.781 0.127 1.00 98.62 84 LEU A N 1
ATOM 627 C CA . LEU A 1 84 ? 0.726 6.693 0.698 1.00 98.62 84 LEU A CA 1
ATOM 628 C C . LEU A 1 84 ? -0.637 6.005 0.869 1.00 98.62 84 LEU A C 1
ATOM 630 O O . LEU A 1 84 ? -1.276 6.136 1.915 1.00 98.62 84 LEU A O 1
ATOM 634 N N . SER A 1 85 ? -1.054 5.204 -0.113 1.00 98.19 85 SER A N 1
ATOM 635 C CA . SER A 1 85 ? -2.287 4.413 -0.043 1.00 98.19 85 SER A CA 1
ATOM 636 C C . SER A 1 85 ? -2.255 3.391 1.100 1.00 98.19 85 SER A C 1
ATOM 638 O O . SER A 1 85 ? -3.227 3.274 1.850 1.00 98.19 85 SER A O 1
ATOM 640 N N . LEU A 1 86 ? -1.126 2.703 1.308 1.00 98.75 86 LEU A N 1
ATOM 641 C CA . LEU A 1 86 ? -0.950 1.795 2.444 1.00 98.75 86 LEU A CA 1
ATOM 642 C C . LEU A 1 86 ? -1.024 2.529 3.790 1.00 98.75 86 LEU A C 1
ATOM 644 O O . LEU A 1 86 ? -1.626 2.013 4.736 1.00 98.75 86 LEU A O 1
ATOM 648 N N . ALA A 1 87 ? -0.438 3.723 3.890 1.00 98.62 87 ALA A N 1
ATOM 649 C CA . ALA A 1 87 ? -0.528 4.538 5.098 1.00 98.62 87 ALA A CA 1
ATOM 650 C C . ALA A 1 87 ? -1.986 4.929 5.406 1.00 98.62 87 ALA A C 1
ATOM 652 O O . ALA A 1 87 ? -2.435 4.765 6.542 1.00 98.62 87 ALA A O 1
ATOM 653 N N . ALA A 1 88 ? -2.748 5.353 4.393 1.00 98.44 88 ALA A N 1
ATOM 654 C CA . ALA A 1 88 ? -4.167 5.680 4.533 1.00 98.44 88 ALA A CA 1
ATOM 655 C C . ALA A 1 88 ? -5.022 4.463 4.942 1.00 98.44 88 ALA A C 1
ATOM 657 O O . ALA A 1 88 ? -5.883 4.571 5.823 1.00 98.44 88 ALA A O 1
ATOM 658 N N . ALA A 1 89 ? -4.752 3.286 4.366 1.00 98.44 89 ALA A N 1
ATOM 659 C CA . ALA A 1 89 ? -5.427 2.042 4.736 1.00 98.44 89 ALA A CA 1
ATOM 660 C C . ALA A 1 89 ? -5.165 1.668 6.206 1.00 98.44 89 ALA A C 1
ATOM 662 O O . ALA A 1 89 ? -6.101 1.371 6.947 1.00 98.44 89 ALA A O 1
ATOM 663 N N . ARG A 1 90 ? -3.909 1.767 6.668 1.00 98.69 90 ARG A N 1
ATOM 664 C CA . ARG A 1 90 ? -3.543 1.521 8.076 1.00 98.69 90 ARG A CA 1
ATOM 665 C C . ARG A 1 90 ? -4.172 2.522 9.040 1.00 98.69 90 ARG A C 1
ATOM 667 O O . ARG A 1 90 ? -4.580 2.139 10.132 1.00 98.69 90 ARG A O 1
ATOM 674 N N . ALA A 1 91 ? -4.257 3.794 8.656 1.00 98.56 91 ALA A N 1
ATOM 675 C CA . ALA A 1 91 ? -4.934 4.802 9.470 1.00 98.56 91 ALA A CA 1
ATOM 676 C C . ALA A 1 91 ? -6.428 4.473 9.631 1.00 98.56 91 ALA A C 1
ATOM 678 O O . ALA A 1 91 ? -6.979 4.584 10.725 1.00 98.56 91 ALA A O 1
ATOM 679 N N . SER A 1 92 ? -7.063 3.999 8.557 1.00 97.81 92 SER A N 1
ATOM 680 C CA . SER A 1 92 ? -8.467 3.581 8.571 1.00 97.81 92 SER A CA 1
ATOM 681 C C . SER A 1 92 ? -8.694 2.310 9.404 1.00 97.81 92 SER A C 1
ATOM 683 O O . SER A 1 92 ? -9.686 2.224 10.123 1.00 97.81 92 SER A O 1
ATOM 685 N N . GLU A 1 93 ? -7.773 1.341 9.352 1.00 98.44 93 GLU A N 1
ATOM 686 C CA . GLU A 1 93 ? -7.775 0.146 10.214 1.00 98.44 93 GLU A CA 1
ATOM 687 C C . GLU A 1 93 ? -7.693 0.536 11.700 1.00 98.44 93 GLU A C 1
ATOM 689 O O . GLU A 1 93 ? -8.591 0.196 12.472 1.00 98.44 93 GLU A O 1
ATOM 694 N N . ARG A 1 94 ? -6.702 1.361 12.071 1.00 98.44 94 ARG A N 1
ATOM 695 C CA . ARG A 1 94 ? -6.529 1.904 13.433 1.00 98.44 94 ARG A CA 1
ATOM 696 C C . ARG A 1 94 ? -7.784 2.608 13.950 1.00 98.44 94 ARG A C 1
ATOM 698 O O . ARG A 1 94 ? -8.151 2.443 15.109 1.00 98.44 94 ARG A O 1
ATOM 705 N N . ALA A 1 95 ? -8.455 3.391 13.104 1.00 98.31 95 ALA A N 1
ATOM 706 C CA . ALA A 1 95 ? -9.674 4.096 13.493 1.00 98.31 95 ALA A CA 1
ATOM 707 C C . ALA A 1 95 ? -10.811 3.127 13.874 1.00 98.31 95 ALA A C 1
ATOM 709 O O . ALA A 1 95 ? -11.537 3.371 14.840 1.00 98.31 95 ALA A O 1
ATOM 710 N N . VAL A 1 96 ? -10.951 2.011 13.149 1.00 98.06 96 VAL A N 1
ATOM 711 C CA . VAL A 1 96 ? -11.943 0.971 13.470 1.00 98.06 96 VAL A CA 1
ATOM 712 C C . VAL A 1 96 ? -11.575 0.230 14.756 1.00 98.06 96 VAL A C 1
ATOM 714 O O . VAL A 1 96 ? -12.459 -0.020 15.577 1.00 98.06 96 VAL A O 1
ATOM 717 N N . GLU A 1 97 ? -10.293 -0.073 14.969 1.00 97.44 97 GLU A N 1
ATOM 718 C CA . GLU A 1 97 ? -9.800 -0.672 16.218 1.00 97.44 97 GLU A CA 1
ATOM 719 C C . GLU A 1 97 ? -10.125 0.217 17.426 1.00 97.44 97 GLU A C 1
ATOM 721 O O . GLU A 1 97 ? -10.788 -0.234 18.362 1.00 97.44 97 GLU A O 1
ATOM 726 N N . SER A 1 98 ? -9.778 1.508 17.363 1.00 98.12 98 SER A N 1
ATOM 727 C CA . SER A 1 98 ? -10.077 2.468 18.433 1.00 98.12 98 SER A CA 1
ATOM 728 C C . SER A 1 98 ? -11.579 2.576 18.719 1.00 98.12 98 SER A C 1
ATOM 730 O O . SER A 1 98 ? -11.996 2.600 19.877 1.00 98.12 98 SER A O 1
ATOM 732 N N . LEU A 1 99 ? -12.426 2.585 17.683 1.00 97.44 99 LEU A N 1
ATOM 733 C CA . LEU A 1 99 ? -13.880 2.612 17.864 1.00 97.44 99 LEU A CA 1
ATOM 734 C C . LEU A 1 99 ? -14.400 1.339 18.554 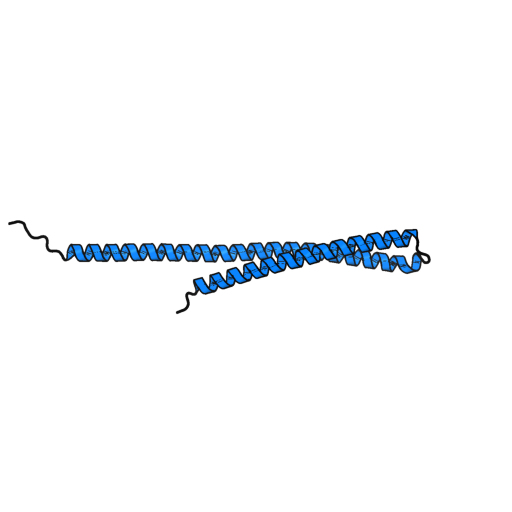1.00 97.44 99 LEU A C 1
ATOM 736 O O . LEU A 1 99 ? -15.285 1.414 19.412 1.00 97.44 99 LEU A O 1
ATOM 740 N N . SER A 1 100 ? -13.854 0.176 18.196 1.00 96.00 100 SER A N 1
ATOM 741 C CA . SER A 1 100 ? -14.190 -1.103 18.830 1.00 96.00 100 SER A CA 1
ATOM 742 C C . SER A 1 100 ? -13.827 -1.101 20.318 1.00 96.00 100 SER A C 1
ATOM 744 O O . SER A 1 100 ? -14.658 -1.430 21.172 1.00 96.00 100 SER A O 1
ATOM 746 N N . GLU A 1 101 ? -12.625 -0.632 20.654 1.00 96.88 101 GLU A N 1
ATOM 747 C CA . GLU A 1 101 ? -12.155 -0.498 22.035 1.00 96.88 101 GLU A CA 1
ATOM 748 C C . GLU A 1 101 ? -13.035 0.448 22.858 1.00 96.88 101 GLU A C 1
ATOM 750 O O . GLU A 1 101 ? -13.420 0.118 23.988 1.00 96.88 101 GLU A O 1
ATOM 755 N N . MET A 1 102 ? -13.413 1.594 22.280 1.00 97.62 102 MET A N 1
ATOM 756 C CA . MET A 1 102 ? -14.321 2.553 22.910 1.00 97.62 102 MET A CA 1
ATOM 757 C C . MET A 1 102 ? -15.680 1.918 23.217 1.00 97.62 102 MET A C 1
ATOM 759 O O . MET A 1 102 ? -16.154 2.010 24.355 1.00 97.62 102 MET A O 1
ATOM 763 N N . ARG A 1 103 ? -16.285 1.213 22.251 1.00 95.75 103 ARG A N 1
ATOM 764 C CA . ARG A 1 103 ? -17.570 0.527 22.463 1.00 95.75 103 ARG A CA 1
ATOM 765 C C . ARG A 1 103 ? -17.474 -0.568 23.518 1.00 95.75 103 ARG A C 1
ATOM 767 O O . ARG A 1 103 ? -18.354 -0.667 24.374 1.00 95.75 103 ARG A O 1
ATOM 774 N N . ALA A 1 104 ? -16.399 -1.351 23.515 1.00 95.31 104 ALA A N 1
ATOM 775 C CA . ALA A 1 104 ? -16.171 -2.368 24.535 1.00 95.31 104 ALA A CA 1
ATOM 776 C C . ALA A 1 104 ? -16.021 -1.742 25.934 1.00 95.31 104 ALA A C 1
ATOM 778 O O . ALA A 1 104 ? -16.586 -2.239 26.911 1.00 95.31 104 ALA A O 1
ATOM 779 N N . ALA A 1 105 ? -15.310 -0.616 26.048 1.00 97.38 105 ALA A N 1
ATOM 780 C CA . ALA A 1 105 ? -15.169 0.111 27.306 1.00 97.38 105 ALA A CA 1
ATOM 781 C C . ALA A 1 105 ? -16.510 0.678 27.804 1.00 97.38 105 ALA A C 1
ATOM 783 O O . ALA A 1 105 ? -16.812 0.591 28.998 1.00 97.38 105 ALA A O 1
ATOM 784 N N . GLU A 1 106 ? -17.337 1.219 26.910 1.00 97.12 106 GLU A N 1
ATOM 785 C CA . GLU A 1 106 ? -18.688 1.681 27.235 1.00 97.12 106 GLU A CA 1
ATOM 786 C C . GLU A 1 106 ? -19.602 0.549 27.696 1.00 97.12 106 GLU A C 1
ATOM 788 O O . GLU A 1 106 ? -20.290 0.708 28.707 1.00 97.12 106 GLU A O 1
ATOM 793 N N . ALA A 1 107 ? -19.577 -0.594 27.009 1.00 95.62 107 ALA A N 1
ATOM 794 C CA . ALA A 1 107 ? -20.348 -1.773 27.386 1.00 95.62 107 ALA A CA 1
ATOM 795 C C . ALA A 1 107 ? -19.956 -2.263 28.790 1.00 95.62 107 ALA A C 1
ATOM 797 O O . ALA A 1 107 ? -20.825 -2.454 29.639 1.00 95.62 107 ALA A O 1
ATOM 798 N N . ARG A 1 108 ? -18.649 -2.340 29.088 1.00 97.00 108 ARG A N 1
ATOM 799 C CA . ARG A 1 108 ? -18.138 -2.670 30.433 1.00 97.00 108 ARG A CA 1
ATOM 800 C C . ARG A 1 108 ? -18.583 -1.667 31.499 1.00 97.00 108 ARG A C 1
ATOM 802 O O . ARG A 1 108 ? -18.869 -2.052 32.630 1.00 97.00 108 ARG A O 1
ATOM 809 N N . ARG A 1 109 ? -18.624 -0.367 31.181 1.00 98.06 109 ARG A N 1
ATOM 810 C CA . ARG A 1 109 ? -19.125 0.664 32.111 1.00 98.06 109 ARG A CA 1
ATOM 811 C C . ARG A 1 109 ? -20.628 0.525 32.360 1.00 98.06 109 ARG A C 1
ATOM 813 O O . ARG A 1 109 ? -21.052 0.684 33.498 1.00 98.06 109 ARG A O 1
ATOM 820 N N . ARG A 1 110 ? -21.422 0.236 31.324 1.00 97.62 110 ARG A N 1
ATOM 821 C CA . ARG A 1 110 ? -22.871 -0.000 31.451 1.00 97.62 110 ARG A CA 1
ATOM 822 C C . ARG A 1 110 ? -23.155 -1.232 32.309 1.00 97.62 110 ARG A C 1
ATOM 824 O O . ARG A 1 110 ? -23.860 -1.097 33.298 1.00 97.62 110 ARG A O 1
ATOM 831 N N . ALA A 1 111 ? -22.507 -2.359 32.013 1.00 97.06 111 ALA A N 1
ATOM 832 C CA . ALA A 1 111 ? -22.664 -3.599 32.772 1.00 97.06 111 ALA A CA 1
ATOM 833 C C . ALA A 1 111 ? -22.370 -3.411 34.270 1.00 97.06 111 ALA A C 1
ATOM 835 O O . ALA A 1 111 ? -23.189 -3.795 35.097 1.00 97.06 111 ALA A O 1
ATOM 836 N N . ARG A 1 112 ? -21.269 -2.726 34.619 1.00 97.19 112 ARG A N 1
ATOM 837 C CA . ARG A 1 112 ? -20.935 -2.415 36.022 1.00 97.19 112 ARG A CA 1
ATOM 838 C C . ARG A 1 112 ? -21.988 -1.550 36.716 1.00 97.19 112 ARG A C 1
ATOM 840 O O . ARG A 1 112 ? -22.303 -1.789 37.873 1.00 97.19 112 ARG A O 1
ATOM 847 N N . ARG A 1 113 ? -22.546 -0.550 36.023 1.00 97.44 113 ARG A N 1
ATOM 848 C CA . ARG A 1 113 ? -23.625 0.281 36.587 1.00 97.44 113 ARG A CA 1
ATOM 849 C C . ARG A 1 113 ? -24.912 -0.508 36.788 1.00 97.44 113 ARG A C 1
ATOM 851 O O . ARG A 1 113 ? -25.600 -0.290 37.776 1.00 97.44 113 ARG A O 1
ATOM 858 N N . ASP A 1 114 ? -25.244 -1.397 35.860 1.00 97.38 114 ASP A N 1
ATOM 859 C CA . ASP A 1 114 ? -26.452 -2.215 35.961 1.00 97.38 114 ASP A CA 1
ATOM 860 C C . ASP A 1 114 ? -26.322 -3.277 37.056 1.00 97.38 114 ASP A C 1
ATOM 862 O O . ASP A 1 114 ? -27.284 -3.528 37.775 1.00 97.38 114 ASP A O 1
ATOM 866 N N . GLU A 1 115 ? -25.131 -3.846 37.235 1.00 96.44 115 GLU A N 1
ATOM 867 C CA . GLU A 1 115 ? -24.811 -4.723 38.362 1.00 96.44 115 GLU A CA 1
ATOM 868 C C . GLU A 1 115 ? -24.915 -3.984 39.700 1.00 96.44 115 GLU A C 1
ATOM 870 O O . GLU A 1 115 ? -25.641 -4.442 40.580 1.00 96.44 115 GLU A O 1
ATOM 875 N N . GLN A 1 116 ? -24.289 -2.808 39.829 1.00 95.69 116 GLN A N 1
ATOM 876 C CA . GLN A 1 116 ? -24.386 -1.992 41.043 1.00 95.69 116 GLN A CA 1
ATOM 877 C C . GLN A 1 116 ? -25.843 -1.662 41.382 1.00 95.69 116 GLN A C 1
ATOM 879 O O . GLN A 1 116 ? -26.279 -1.878 42.506 1.00 95.69 116 GLN A O 1
ATOM 884 N N . ARG A 1 117 ? -26.629 -1.232 40.388 1.00 96.62 117 ARG A N 1
ATOM 885 C CA . ARG A 1 117 ? -28.054 -0.928 40.566 1.00 96.62 117 ARG A CA 1
ATOM 886 C C . ARG A 1 117 ? -28.840 -2.131 41.090 1.00 96.62 117 ARG A C 1
ATOM 888 O O . ARG A 1 117 ? -29.667 -1.978 41.981 1.00 96.62 117 ARG A O 1
ATOM 895 N N . ARG A 1 118 ? -28.569 -3.334 40.568 1.00 95.38 118 ARG A N 1
ATOM 896 C CA . ARG A 1 118 ? -29.204 -4.574 41.046 1.00 95.38 118 ARG A CA 1
ATOM 897 C C . ARG A 1 118 ? -28.829 -4.885 42.495 1.00 95.38 118 ARG A C 1
ATOM 899 O O . ARG A 1 118 ? -29.692 -5.336 43.245 1.00 95.38 118 ARG A O 1
ATOM 906 N N . LEU A 1 119 ? -27.575 -4.652 42.887 1.00 94.69 119 LEU A N 1
ATOM 907 C CA . LEU A 1 119 ? -27.120 -4.827 44.270 1.00 94.69 119 LEU A CA 1
ATOM 908 C C . LEU A 1 119 ? -27.792 -3.821 45.211 1.00 94.69 119 LEU A C 1
ATOM 910 O O . LEU A 1 119 ? -28.291 -4.221 46.262 1.00 94.69 119 LEU A O 1
ATOM 914 N N . ASP A 1 120 ? -27.875 -2.552 44.809 1.00 95.06 120 ASP A N 1
ATOM 915 C CA . ASP A 1 120 ? -28.520 -1.490 45.588 1.00 95.06 120 ASP A CA 1
ATOM 916 C C . ASP A 1 120 ? -30.017 -1.781 45.789 1.00 95.06 120 ASP A C 1
ATOM 918 O O . ASP A 1 120 ? -30.530 -1.713 46.908 1.00 95.06 120 ASP A O 1
ATOM 922 N N . GLU A 1 121 ? -30.722 -2.190 44.728 1.00 93.00 121 GLU A N 1
ATOM 923 C CA . GLU A 1 121 ? -32.131 -2.591 44.799 1.00 93.00 121 GLU A CA 1
ATOM 924 C C . GLU A 1 121 ? -32.359 -3.820 45.689 1.00 93.00 121 GLU A C 1
ATOM 926 O O . GLU A 1 121 ? -33.381 -3.904 46.372 1.00 93.00 121 GLU A O 1
ATOM 931 N N . ALA A 1 122 ? -31.445 -4.794 45.675 1.00 91.38 122 ALA A N 1
ATOM 932 C CA . ALA A 1 122 ? -31.524 -5.967 46.543 1.00 91.38 122 ALA A CA 1
ATOM 933 C C . ALA A 1 122 ? -31.267 -5.600 48.014 1.00 91.38 122 ALA A C 1
ATOM 935 O O . ALA A 1 122 ? -31.960 -6.102 48.901 1.00 91.38 122 ALA A O 1
ATOM 936 N N . GLY A 1 123 ? -30.318 -4.693 48.268 1.00 89.12 123 GLY A N 1
ATOM 937 C CA . GLY A 1 123 ? -30.033 -4.152 49.596 1.00 89.12 123 GLY A CA 1
ATOM 938 C C . GLY A 1 123 ? -31.213 -3.372 50.176 1.00 89.12 123 GLY A C 1
ATOM 939 O O . GLY A 1 123 ? -31.597 -3.613 51.317 1.00 89.12 123 GLY A O 1
ATOM 940 N N . ALA A 1 124 ? -31.854 -2.519 49.371 1.00 84.81 124 ALA A N 1
ATOM 941 C CA . ALA A 1 124 ? -33.024 -1.735 49.778 1.00 84.81 124 ALA A CA 1
ATOM 942 C C . ALA A 1 124 ? -34.261 -2.595 50.105 1.00 84.81 124 ALA A C 1
ATOM 944 O O . ALA A 1 124 ? -35.105 -2.192 50.901 1.00 84.81 124 ALA A O 1
ATOM 945 N N . ARG A 1 125 ? -34.375 -3.791 49.511 1.00 79.00 125 ARG A N 1
ATOM 946 C CA . ARG A 1 125 ? -35.462 -4.746 49.792 1.00 79.00 125 ARG A CA 1
ATOM 947 C C . ARG A 1 125 ? -35.257 -5.555 51.073 1.00 79.00 125 ARG A C 1
ATOM 949 O O . ARG A 1 125 ? -36.184 -6.249 51.485 1.00 79.00 125 ARG A O 1
ATOM 956 N N . ARG A 1 126 ? -34.076 -5.508 51.700 1.00 69.38 126 ARG A N 1
ATOM 957 C CA . ARG A 1 126 ? -33.823 -6.183 52.976 1.00 69.38 126 ARG A CA 1
ATOM 958 C C . ARG A 1 126 ? -34.293 -5.247 54.097 1.00 69.38 126 ARG A C 1
ATOM 960 O O . ARG A 1 126 ? -33.627 -4.241 54.330 1.00 69.38 126 ARG A O 1
ATOM 967 N N . PRO A 1 127 ? -35.427 -5.511 54.776 1.00 58.50 127 PRO A N 1
ATOM 968 C CA . PRO A 1 127 ? -35.847 -4.656 55.875 1.00 58.50 127 PRO A CA 1
ATOM 969 C C . PRO A 1 127 ? -34.753 -4.675 56.941 1.00 58.50 127 PRO A C 1
ATOM 971 O O . PRO A 1 127 ? -34.292 -5.743 57.352 1.00 58.50 127 PRO A O 1
ATOM 974 N N . SER A 1 128 ? -34.331 -3.487 57.370 1.00 60.91 128 SER A N 1
ATOM 975 C CA . SER A 1 128 ? -33.574 -3.304 58.599 1.00 60.91 128 SER A CA 1
ATOM 976 C C . SER A 1 128 ? -34.418 -3.890 59.727 1.00 60.91 128 SER A C 1
ATOM 978 O O . SER A 1 128 ? -35.371 -3.251 60.171 1.00 60.91 128 SER A O 1
ATOM 980 N N . GLN A 1 129 ? -34.141 -5.132 60.130 1.00 53.47 129 GLN A N 1
ATOM 981 C CA . GLN A 1 129 ? -34.720 -5.694 61.343 1.00 53.47 129 GLN A CA 1
ATOM 982 C C . GLN A 1 129 ? -34.362 -4.740 62.489 1.00 53.47 129 GLN A C 1
ATOM 984 O O . GLN A 1 129 ? -33.169 -4.554 62.748 1.00 53.47 129 GLN A O 1
ATOM 989 N N . PRO A 1 130 ? -35.343 -4.100 63.149 1.00 53.78 130 PRO A N 1
ATOM 990 C CA . PRO A 1 130 ? -35.054 -3.418 64.393 1.00 53.78 130 PRO A CA 1
ATOM 991 C C . PRO A 1 130 ? -34.629 -4.496 65.392 1.00 53.78 130 PRO A C 1
ATOM 993 O O . PRO A 1 130 ? -35.362 -5.458 65.624 1.00 53.78 130 PRO A O 1
ATOM 996 N N . GLN A 1 131 ? -33.410 -4.372 65.917 1.00 50.28 131 GLN A N 1
ATOM 997 C CA . GLN A 1 131 ? -32.975 -5.148 67.072 1.00 50.28 131 GLN A CA 1
ATOM 998 C C . GLN A 1 131 ? -33.840 -4.695 68.251 1.00 50.28 131 GLN A C 1
ATOM 1000 O O . GLN A 1 131 ? -33.730 -3.548 68.688 1.00 50.28 131 GLN A O 1
ATOM 1005 N N . GLY A 1 132 ? -34.769 -5.562 68.652 1.00 53.25 132 GLY A N 1
ATOM 1006 C CA . GLY A 1 132 ? -35.455 -5.489 69.940 1.00 53.25 132 GLY A CA 1
ATOM 1007 C C . GLY A 1 132 ? -34.596 -6.086 71.039 1.00 53.25 132 GLY A C 1
ATOM 1008 O O . GLY A 1 132 ? -33.778 -6.978 70.716 1.00 53.25 132 GLY A O 1
#

Foldseek 3Di:
DDD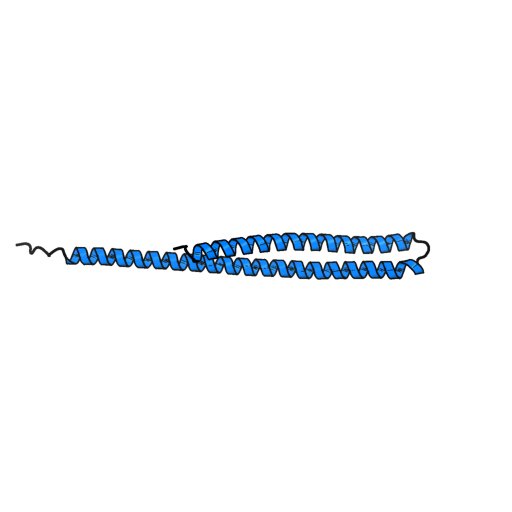VLVVQLVVLVVQLVVLVVQLVVLVVQLVVLVVQLVVLVVVLVVCVVDPDPCVPCNVVSVVSNVVSVVSNVVSVVSSVVSVVSSVVSVVSSVVSVVVVVVVVVVVVVVVVVVVVVVVVVVVVPDDPPPDD

Mean predicted aligned error: 7.06 Å

Solvent-accessible surface area (backbone atoms only — not comparable to full-atom values): 6938 Å² total; per-residue (Å²): 134,81,61,65,65,64,53,50,48,54,50,31,52,52,48,35,52,49,28,51,51,47,31,52,52,29,46,54,48,23,52,52,26,46,49,47,24,52,51,34,50,52,49,46,55,52,44,74,75,71,49,83,61,53,86,77,49,47,68,58,46,52,50,52,28,52,52,25,48,52,46,23,52,52,27,49,51,51,29,53,50,29,50,52,50,31,52,5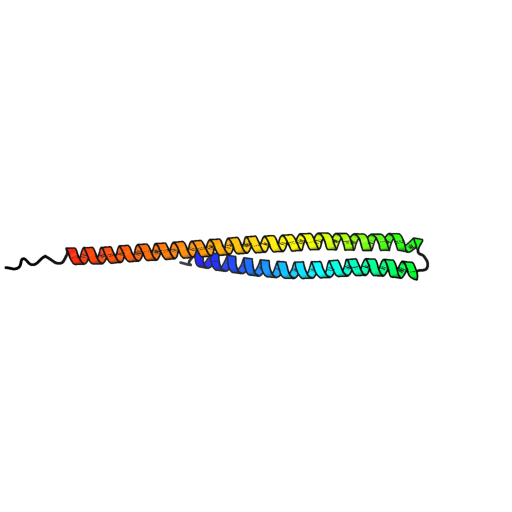2,33,49,52,54,35,50,52,50,52,53,51,51,52,51,51,52,52,50,51,54,52,50,51,54,52,54,51,50,51,52,52,52,57,55,54,72,68,52,75,80,75,78,86,126

Nearest PDB structures (foldseek):
  3g67-assembly1_B  TM=8.614E-01  e=4.424E-01  Thermotoga maritima
  3zx6-assembly1_B  TM=7.460E-01  e=2.471E-01  Archaeoglobus fulgidus DSM 4304
  3ja6-assembly1_I  TM=8.000E-01  e=4.424E-01  Escherichia coli
  4bne-assembly1_B  TM=7.115E-01  e=1.191E+00  Gallus gallus
  2x3v-assembly2_C  TM=6.946E-01  e=2.133E+00  Mus musculus

Radius of gyration: 32.96 Å; Cα contacts (8 Å, |Δi|>4): 61; chains: 1; bounding box: 67×18×110 Å